Protein AF-A0A1Q7UF83-F1 (afdb_monomer_lite)

Foldseek 3Di:
DDDDDDDDDDDDDPPPPDDDDDPPPDCDVLNLLLLCLLCVVLVHHSVVLVVVQVVLCVLPVPDDSLQLSLLSQLCVVCCVPQVLSHSVQQSVCVSVVHDSLVSVVVSPDDSVVSVVSSVVSNVSSVVSSVVSD

pLDDT: mean 75.28, std 16.8, range [37.28, 92.25]

Radius of gyration: 24.75 Å; chains: 1; bounding box: 32×87×57 Å

Structure (mmCIF, N/CA/C/O backbone):
data_AF-A0A1Q7UF83-F1
#
_entry.id   AF-A0A1Q7UF83-F1
#
loop_
_atom_site.group_PDB
_atom_site.id
_atom_site.type_symbol
_atom_site.label_atom_id
_atom_site.label_alt_id
_atom_site.label_comp_id
_atom_site.label_asym_id
_atom_site.label_entity_id
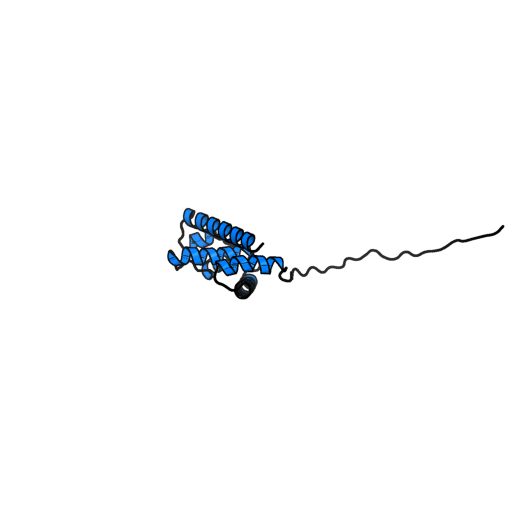_atom_site.label_seq_id
_atom_site.pdbx_PDB_ins_code
_atom_site.Cartn_x
_atom_site.Cartn_y
_atom_site.Cartn_z
_atom_site.occupancy
_atom_site.B_iso_or_equiv
_atom_site.auth_seq_id
_atom_site.auth_comp_id
_atom_site.auth_asym_id
_atom_site.auth_atom_id
_atom_site.pdbx_PDB_model_num
ATOM 1 N N . MET A 1 1 ? 14.894 -74.262 -43.738 1.00 43.09 1 MET A N 1
ATOM 2 C CA . MET A 1 1 ? 15.325 -72.864 -43.525 1.00 43.09 1 MET A CA 1
ATOM 3 C C . MET A 1 1 ? 14.721 -72.431 -42.182 1.00 43.09 1 MET A C 1
ATOM 5 O O . MET A 1 1 ? 13.518 -72.232 -42.143 1.00 43.09 1 MET A O 1
ATOM 9 N N . TYR A 1 2 ? 15.357 -72.674 -41.023 1.00 37.28 2 TYR A N 1
ATOM 10 C CA . TYR A 1 2 ? 16.316 -71.780 -40.321 1.00 37.28 2 TYR A CA 1
ATOM 11 C C . TYR A 1 2 ? 15.889 -70.293 -40.393 1.00 37.28 2 TYR A C 1
ATOM 13 O O . TYR A 1 2 ? 15.701 -69.813 -41.501 1.00 37.28 2 TYR A O 1
ATOM 21 N N . SER A 1 3 ? 15.762 -69.474 -39.339 1.00 45.31 3 SER A N 1
ATOM 22 C CA . SER A 1 3 ? 16.003 -69.601 -37.892 1.00 45.31 3 SER A CA 1
ATOM 23 C C . SER A 1 3 ? 15.575 -68.308 -37.166 1.00 45.31 3 SER A C 1
ATOM 25 O O . SER A 1 3 ? 15.724 -67.239 -37.744 1.00 45.31 3 SER A O 1
ATOM 27 N N . ALA A 1 4 ? 15.232 -68.451 -35.873 1.00 44.69 4 ALA A N 1
ATOM 28 C CA . ALA A 1 4 ? 15.524 -67.547 -34.735 1.00 44.69 4 ALA A CA 1
ATOM 29 C C . ALA A 1 4 ? 14.891 -66.124 -34.707 1.00 44.69 4 ALA A C 1
ATOM 31 O O . ALA A 1 4 ? 14.584 -65.545 -35.732 1.00 44.69 4 ALA A O 1
ATOM 32 N N . ALA A 1 5 ? 14.648 -65.466 -33.568 1.00 49.12 5 ALA A N 1
ATOM 33 C CA . ALA A 1 5 ? 15.189 -65.628 -32.223 1.00 49.12 5 ALA A CA 1
ATOM 34 C C . ALA A 1 5 ? 14.213 -65.103 -31.149 1.00 49.12 5 ALA A C 1
ATOM 36 O O . ALA A 1 5 ? 13.514 -64.110 -31.340 1.00 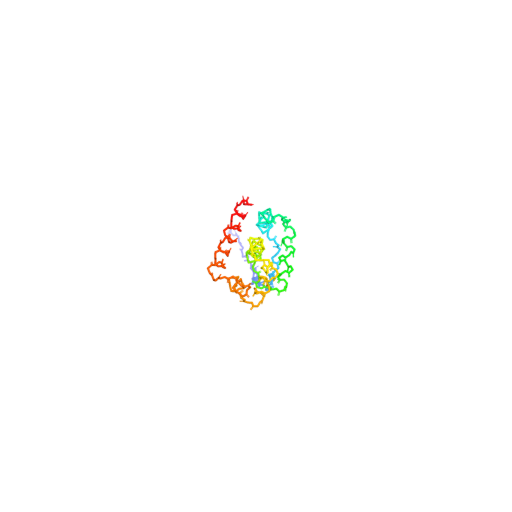49.12 5 ALA A O 1
ATOM 37 N N . VAL A 1 6 ? 14.245 -65.755 -29.989 1.00 51.62 6 VAL A N 1
ATOM 38 C CA . VAL A 1 6 ? 13.771 -65.247 -28.696 1.00 51.62 6 VAL A CA 1
ATOM 39 C C . VAL A 1 6 ? 14.677 -64.110 -28.198 1.00 51.62 6 VAL A C 1
ATOM 41 O O . VAL A 1 6 ? 15.895 -64.198 -28.329 1.00 51.62 6 VAL A O 1
ATOM 44 N N . ALA A 1 7 ? 14.110 -63.083 -27.556 1.00 49.50 7 ALA A N 1
ATOM 45 C CA . ALA A 1 7 ? 14.867 -62.115 -26.759 1.00 49.50 7 ALA A CA 1
ATOM 46 C C . ALA A 1 7 ? 14.111 -61.744 -25.473 1.00 49.50 7 ALA A C 1
ATOM 48 O O . ALA A 1 7 ? 12.898 -61.545 -25.460 1.00 49.50 7 ALA A O 1
ATOM 49 N N . GLN A 1 8 ? 14.868 -61.725 -24.380 1.00 42.75 8 GLN A N 1
ATOM 50 C CA . GLN A 1 8 ? 14.457 -61.654 -22.981 1.00 42.75 8 GLN A CA 1
ATOM 51 C C . GLN A 1 8 ? 14.511 -60.202 -22.451 1.00 42.75 8 GLN A C 1
ATOM 53 O O . GLN A 1 8 ? 15.408 -59.475 -22.853 1.00 42.75 8 GLN A O 1
ATOM 58 N N . LYS A 1 9 ? 13.585 -59.853 -21.528 1.00 44.53 9 LYS A N 1
ATOM 59 C CA . LYS A 1 9 ? 13.695 -59.063 -20.257 1.00 44.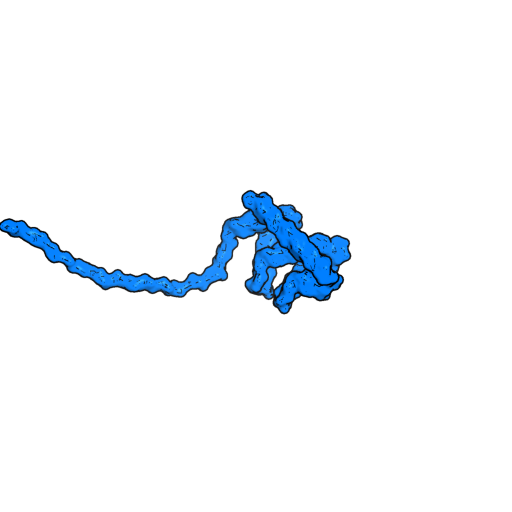53 9 LYS A CA 1
ATOM 60 C C . LYS A 1 9 ? 14.641 -57.827 -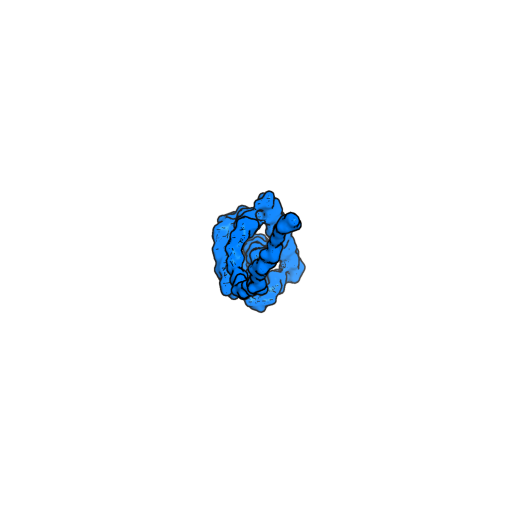20.182 1.00 44.53 9 LYS A C 1
ATOM 62 O O . LYS A 1 9 ? 15.765 -57.925 -20.650 1.00 44.53 9 LYS A O 1
ATOM 67 N N . PRO A 1 10 ? 14.309 -56.736 -19.437 1.00 46.78 10 PRO A N 1
ATOM 68 C CA . PRO A 1 10 ? 13.881 -56.826 -18.028 1.00 46.78 10 PRO A CA 1
ATOM 69 C C . PRO A 1 10 ? 12.860 -55.782 -17.514 1.00 46.78 10 PRO A C 1
ATOM 71 O O . PRO A 1 10 ? 12.603 -54.742 -18.109 1.00 46.78 10 PRO A O 1
ATOM 74 N N . ALA A 1 11 ? 12.312 -56.084 -16.335 1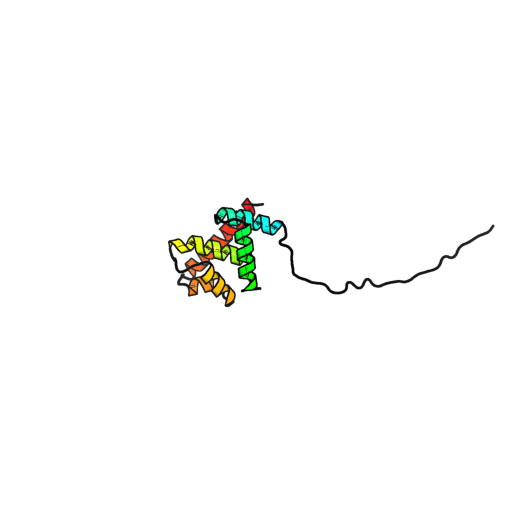.00 48.66 11 ALA A N 1
ATOM 75 C CA . ALA A 1 11 ? 11.524 -55.197 -15.485 1.00 48.66 11 ALA A CA 1
ATOM 76 C C . ALA A 1 11 ? 12.430 -54.419 -14.521 1.00 48.66 11 ALA A C 1
ATOM 78 O O . ALA A 1 11 ? 13.109 -55.086 -13.752 1.00 48.66 11 ALA A O 1
ATOM 79 N N . GLN A 1 12 ? 12.387 -53.078 -14.532 1.00 46.78 12 GLN A N 1
ATOM 80 C CA . GLN A 1 12 ? 12.795 -52.089 -13.498 1.00 46.78 12 GLN A CA 1
ATOM 81 C C . GLN A 1 12 ? 12.238 -50.728 -13.992 1.00 46.78 12 GLN A C 1
ATOM 83 O O . GLN A 1 12 ? 12.387 -50.445 -15.172 1.00 46.78 12 GLN A O 1
ATOM 88 N N . THR A 1 13 ? 11.559 -49.822 -13.286 1.00 53.72 13 THR A N 1
ATOM 89 C CA . THR A 1 13 ? 11.311 -49.501 -11.870 1.00 53.72 13 THR A CA 1
ATOM 90 C C . THR A 1 13 ? 10.134 -48.498 -11.839 1.00 53.72 13 THR A C 1
ATOM 92 O O . THR A 1 13 ? 9.994 -47.705 -12.775 1.00 53.72 13 THR A O 1
ATOM 95 N N . PRO A 1 14 ? 9.285 -48.455 -10.792 1.00 48.16 14 PRO A N 1
ATOM 96 C CA . PRO A 1 14 ? 8.371 -47.332 -10.609 1.00 48.16 14 PRO A CA 1
ATOM 97 C C . PRO A 1 14 ? 9.202 -46.080 -10.316 1.00 48.16 14 PRO A C 1
ATOM 99 O O . PRO A 1 14 ? 10.026 -46.066 -9.399 1.00 48.16 14 PRO A O 1
ATOM 102 N N . ARG A 1 15 ? 9.013 -45.023 -11.112 1.00 47.19 15 ARG A N 1
ATOM 103 C CA . ARG A 1 15 ? 9.597 -43.708 -10.838 1.00 47.19 15 ARG A CA 1
ATOM 104 C C . ARG A 1 15 ? 9.020 -43.173 -9.528 1.00 47.19 15 ARG A C 1
ATOM 106 O O . ARG A 1 15 ? 7.967 -42.546 -9.495 1.00 47.19 15 ARG A O 1
ATOM 113 N N . SER A 1 16 ? 9.753 -43.420 -8.450 1.00 44.91 16 SER A N 1
ATOM 114 C CA . SER A 1 16 ? 9.664 -42.691 -7.195 1.00 44.91 16 SER A CA 1
ATOM 115 C C . SER A 1 16 ? 9.958 -41.214 -7.453 1.00 44.91 16 SER A C 1
ATOM 117 O O . SER A 1 16 ? 11.114 -40.794 -7.448 1.00 44.91 16 SER A O 1
ATOM 119 N N . HIS A 1 17 ? 8.921 -40.400 -7.641 1.00 49.22 17 HIS A N 1
ATOM 120 C CA . HIS A 1 17 ? 9.028 -38.956 -7.440 1.00 49.22 17 HIS A CA 1
ATOM 121 C C . HIS A 1 17 ? 9.025 -38.696 -5.932 1.00 49.22 17 HIS A C 1
ATOM 123 O O . HIS A 1 17 ? 8.015 -38.361 -5.318 1.00 49.22 17 HIS A O 1
ATOM 129 N N . ARG A 1 18 ? 10.187 -38.955 -5.326 1.00 43.56 18 ARG A N 1
ATOM 130 C CA . ARG A 1 18 ? 10.498 -38.625 -3.941 1.00 43.56 18 ARG A CA 1
ATOM 131 C C . ARG A 1 18 ? 10.428 -37.108 -3.769 1.00 43.56 18 ARG A C 1
ATOM 133 O O . ARG A 1 18 ? 11.065 -36.365 -4.506 1.00 43.56 18 ARG A O 1
ATOM 140 N N . ALA A 1 19 ? 9.625 -36.730 -2.781 1.00 49.88 19 ALA A N 1
ATOM 141 C CA . ALA A 1 19 ? 9.543 -35.467 -2.062 1.00 49.88 19 ALA A CA 1
ATOM 142 C C . ALA A 1 19 ? 10.646 -34.429 -2.330 1.00 49.88 19 ALA A C 1
ATOM 144 O O . ALA A 1 19 ? 11.834 -34.701 -2.167 1.00 49.88 19 ALA A O 1
ATOM 145 N N . GLY A 1 20 ? 10.207 -33.197 -2.584 1.00 37.50 20 GLY A N 1
ATOM 146 C CA . GLY A 1 20 ? 11.065 -32.022 -2.554 1.00 37.50 20 GLY A CA 1
ATOM 147 C C . GLY A 1 20 ? 10.327 -30.767 -2.985 1.00 37.50 20 GLY A C 1
ATOM 148 O O . GLY A 1 20 ? 10.688 -30.166 -3.986 1.00 37.50 20 GLY A O 1
ATOM 149 N N . ASN A 1 21 ? 9.295 -30.365 -2.242 1.00 55.34 21 ASN A N 1
ATOM 150 C CA . ASN A 1 21 ? 8.908 -28.962 -2.254 1.00 55.34 21 ASN A CA 1
ATOM 151 C C . ASN A 1 21 ? 9.926 -28.230 -1.366 1.00 55.34 21 ASN A C 1
ATOM 153 O O . ASN A 1 21 ? 9.922 -28.434 -0.152 1.00 55.34 21 ASN A O 1
ATOM 157 N N . PRO A 1 22 ? 10.754 -27.347 -1.931 1.00 46.06 22 PRO A N 1
ATOM 158 C CA . PRO A 1 22 ? 10.941 -26.068 -1.297 1.00 46.06 22 PRO A CA 1
ATOM 159 C C . PRO A 1 22 ? 10.230 -25.052 -2.176 1.00 46.06 22 PRO A C 1
ATOM 161 O O . PRO A 1 22 ? 10.689 -24.684 -3.255 1.00 46.06 22 PRO A O 1
ATOM 164 N N . SER A 1 23 ? 9.101 -24.567 -1.663 1.00 47.41 23 SER A N 1
ATOM 165 C CA . SER A 1 23 ? 8.632 -23.206 -1.903 1.00 47.41 23 SER A CA 1
ATOM 166 C C . SER A 1 23 ? 9.740 -22.218 -1.510 1.00 47.41 23 SER A C 1
ATOM 168 O O . SER A 1 23 ? 9.667 -21.547 -0.491 1.00 47.41 23 SER A O 1
ATOM 170 N N . ALA A 1 24 ? 10.789 -22.141 -2.312 1.00 47.66 24 ALA A N 1
ATOM 171 C CA . ALA A 1 24 ? 11.758 -21.065 -2.350 1.00 47.66 24 ALA A CA 1
ATOM 172 C C . ALA A 1 24 ? 11.832 -20.668 -3.819 1.00 47.66 24 ALA A C 1
ATOM 174 O O . ALA A 1 24 ? 12.815 -20.896 -4.516 1.00 47.66 24 ALA A O 1
ATOM 175 N N . MET A 1 25 ? 10.696 -20.174 -4.314 1.00 48.78 25 MET A N 1
ATOM 176 C CA . MET A 1 25 ? 10.596 -19.599 -5.640 1.00 48.78 25 MET A CA 1
ATOM 177 C C . MET A 1 25 ? 11.623 -18.469 -5.697 1.00 48.78 25 MET A C 1
ATOM 179 O O . MET A 1 25 ? 11.409 -17.412 -5.101 1.00 48.78 25 MET A O 1
ATOM 183 N N . ALA A 1 26 ? 12.736 -18.720 -6.395 1.00 47.41 26 ALA A N 1
ATOM 184 C CA . ALA A 1 26 ? 13.553 -17.674 -6.988 1.00 47.41 26 ALA A CA 1
ATOM 185 C C . ALA A 1 26 ? 12.594 -16.602 -7.526 1.00 47.41 26 ALA A C 1
ATOM 187 O O . ALA A 1 26 ? 11.555 -16.981 -8.087 1.00 47.41 26 ALA A O 1
ATOM 188 N N . PRO A 1 27 ? 12.852 -15.299 -7.312 1.00 47.44 27 PRO A N 1
ATOM 189 C CA . PRO A 1 27 ? 11.966 -14.261 -7.804 1.00 47.44 27 PRO A CA 1
ATOM 190 C C . PRO A 1 27 ? 11.913 -14.432 -9.320 1.00 47.44 27 PRO A C 1
ATOM 192 O O . PRO A 1 27 ? 12.850 -14.118 -10.043 1.00 47.44 27 PRO A O 1
ATOM 195 N N . THR A 1 28 ? 10.837 -15.060 -9.792 1.00 49.06 28 THR A N 1
ATOM 196 C CA . THR A 1 28 ? 10.577 -15.310 -11.205 1.00 49.06 28 THR A CA 1
ATOM 197 C C . THR A 1 28 ? 10.769 -13.982 -11.911 1.00 49.06 28 THR A C 1
ATOM 199 O O . THR A 1 28 ? 10.207 -13.010 -11.420 1.00 49.06 28 THR A O 1
ATOM 202 N N . ALA A 1 29 ? 11.513 -13.910 -13.013 1.00 50.28 29 ALA A N 1
ATOM 203 C CA . ALA A 1 29 ? 11.796 -12.655 -13.724 1.00 50.28 29 ALA A CA 1
ATOM 204 C C . ALA A 1 29 ? 10.560 -11.738 -13.889 1.00 50.28 29 ALA A C 1
ATOM 206 O O . ALA A 1 29 ? 10.659 -10.527 -13.736 1.00 50.28 29 ALA A O 1
ATOM 207 N N . LYS A 1 30 ? 9.362 -12.328 -14.031 1.00 50.31 30 LYS A N 1
ATOM 208 C CA . LYS A 1 30 ? 8.062 -11.630 -14.030 1.00 50.31 30 LYS A CA 1
ATOM 209 C C . LYS A 1 30 ? 7.797 -10.739 -12.817 1.00 50.31 30 LYS A C 1
ATOM 211 O O . LYS A 1 30 ? 7.137 -9.724 -12.929 1.00 50.31 30 LYS A O 1
ATOM 216 N N . ALA A 1 31 ? 8.275 -11.130 -11.650 1.00 53.09 31 ALA A N 1
ATOM 217 C CA . ALA A 1 31 ? 8.128 -10.367 -10.431 1.00 53.09 31 ALA A CA 1
ATOM 218 C C . ALA A 1 31 ? 9.074 -9.175 -10.344 1.00 53.09 31 ALA A C 1
ATOM 220 O O . ALA A 1 31 ? 8.712 -8.160 -9.757 1.00 53.09 31 ALA A O 1
ATOM 221 N N . HIS A 1 32 ? 10.269 -9.317 -10.914 1.00 54.94 32 HIS A N 1
ATOM 222 C CA . HIS A 1 32 ? 11.217 -8.224 -11.022 1.00 54.94 32 HIS A CA 1
ATOM 223 C C . HIS A 1 32 ? 10.682 -7.169 -12.007 1.00 54.94 32 HIS A C 1
ATOM 225 O O . HIS A 1 32 ? 10.713 -5.982 -11.692 1.00 54.94 32 HIS A O 1
ATOM 231 N N . ASP A 1 33 ? 10.056 -7.597 -13.114 1.00 60.88 33 ASP A N 1
ATOM 232 C CA . ASP A 1 33 ? 9.316 -6.705 -14.022 1.00 60.88 33 ASP A CA 1
ATOM 233 C C . ASP A 1 33 ? 8.060 -6.093 -13.381 1.00 60.88 33 ASP A C 1
ATOM 235 O O . ASP A 1 33 ? 7.872 -4.879 -13.456 1.00 60.88 33 ASP A O 1
ATOM 239 N N . SER A 1 34 ? 7.243 -6.870 -12.656 1.00 63.66 34 SER A N 1
ATOM 240 C CA . SER A 1 34 ? 6.093 -6.323 -11.914 1.00 63.66 34 SER A CA 1
ATOM 241 C C . SER A 1 34 ? 6.528 -5.231 -10.934 1.00 63.66 34 SER A C 1
ATOM 243 O O . SER A 1 34 ? 5.895 -4.180 -10.855 1.00 63.66 34 SER A O 1
ATOM 245 N N . PHE A 1 35 ? 7.629 -5.435 -10.200 1.00 72.44 35 PHE A N 1
ATOM 246 C CA . PHE A 1 35 ? 8.151 -4.408 -9.303 1.00 72.44 35 PHE A CA 1
ATOM 247 C C . PHE A 1 35 ? 8.731 -3.210 -10.044 1.00 72.44 35 PHE A C 1
ATOM 249 O O . PHE A 1 35 ? 8.646 -2.112 -9.513 1.00 72.44 35 PHE A O 1
ATOM 256 N N . LYS A 1 36 ? 9.261 -3.367 -11.259 1.00 75.69 36 LYS A N 1
ATOM 257 C CA . LYS A 1 36 ? 9.843 -2.270 -12.044 1.00 75.69 36 LYS A CA 1
ATOM 258 C C . LYS A 1 36 ? 8.840 -1.148 -12.314 1.00 75.69 36 LYS A C 1
ATOM 260 O O . LYS A 1 36 ? 9.143 0.007 -12.023 1.00 75.69 36 LYS A O 1
ATOM 265 N N . GLY A 1 37 ? 7.636 -1.471 -12.791 1.00 79.06 37 GLY A N 1
ATOM 266 C CA . GLY A 1 37 ? 6.597 -0.459 -13.042 1.00 79.06 37 GLY A CA 1
ATOM 267 C C . GLY A 1 37 ? 6.090 0.198 -11.764 1.00 79.06 37 GLY A C 1
ATOM 268 O O . GLY A 1 37 ? 5.910 1.413 -11.682 1.00 79.06 37 GLY A O 1
ATOM 269 N N . ILE A 1 38 ? 5.910 -0.614 -10.726 1.00 79.00 38 ILE A N 1
ATOM 270 C CA . ILE A 1 38 ? 5.434 -0.176 -9.413 1.00 79.00 38 ILE A CA 1
ATOM 271 C C . ILE A 1 38 ? 6.460 0.741 -8.744 1.00 79.00 38 ILE A C 1
ATOM 273 O O . ILE A 1 38 ? 6.093 1.771 -8.185 1.00 79.00 38 ILE A O 1
ATOM 277 N N . ALA A 1 39 ? 7.739 0.382 -8.821 1.00 78.94 39 ALA A N 1
ATOM 278 C CA . ALA A 1 39 ? 8.851 1.122 -8.251 1.00 78.94 39 ALA A CA 1
ATOM 279 C C . ALA A 1 39 ? 9.053 2.452 -8.979 1.00 78.94 39 ALA A C 1
ATOM 281 O O . ALA A 1 39 ? 9.139 3.482 -8.316 1.00 78.94 39 ALA A O 1
ATOM 282 N N . ALA A 1 40 ? 8.981 2.460 -10.316 1.00 78.12 40 ALA A N 1
ATOM 283 C CA . ALA A 1 40 ? 8.996 3.692 -11.103 1.00 78.12 40 ALA A CA 1
ATOM 284 C C . ALA A 1 40 ? 7.870 4.649 -10.677 1.00 78.12 40 ALA A C 1
ATOM 286 O O . ALA A 1 40 ? 8.117 5.826 -10.419 1.00 78.12 40 ALA A O 1
ATOM 287 N N . LYS A 1 41 ? 6.646 4.133 -10.498 1.00 79.56 41 LYS A N 1
ATOM 288 C CA . LYS A 1 41 ? 5.524 4.929 -9.983 1.00 79.56 41 LYS A CA 1
ATOM 289 C C . LYS A 1 41 ? 5.777 5.398 -8.553 1.00 79.56 41 LYS A C 1
ATOM 291 O O . LYS A 1 41 ? 5.475 6.545 -8.230 1.00 79.56 41 LYS A O 1
ATOM 296 N N . LEU A 1 42 ? 6.356 4.542 -7.709 1.00 77.31 42 LEU A N 1
ATOM 297 C CA . LEU A 1 42 ? 6.695 4.827 -6.315 1.00 77.31 42 LEU A CA 1
ATOM 298 C C . LEU A 1 42 ? 7.955 5.701 -6.128 1.00 77.31 42 LEU A C 1
ATOM 300 O O . LEU A 1 42 ? 8.216 6.133 -5.003 1.00 77.31 42 LEU A O 1
ATOM 304 N N . GLY A 1 43 ? 8.668 6.055 -7.202 1.00 77.44 43 GLY A N 1
ATOM 305 C CA . GLY A 1 43 ? 9.938 6.784 -7.120 1.00 77.44 43 GLY A CA 1
ATOM 306 C C . GLY A 1 43 ? 11.029 6.001 -6.380 1.00 77.44 43 GLY A C 1
ATOM 307 O O . GLY A 1 43 ? 11.952 6.597 -5.838 1.00 77.44 43 GLY A O 1
ATOM 308 N N . MET A 1 44 ? 10.890 4.676 -6.310 1.00 77.88 44 MET A N 1
ATOM 309 C CA . MET A 1 44 ? 11.825 3.755 -5.664 1.00 77.88 44 MET A CA 1
ATOM 310 C C . MET A 1 44 ? 12.527 2.901 -6.716 1.00 77.88 44 MET A C 1
ATOM 312 O O . MET A 1 44 ? 12.034 2.740 -7.835 1.00 77.88 44 MET A O 1
ATOM 316 N N . SER A 1 45 ? 13.649 2.290 -6.345 1.00 81.38 45 SER A N 1
ATOM 317 C CA . SER A 1 45 ? 14.268 1.263 -7.178 1.00 81.38 45 SER A CA 1
ATOM 318 C C . SER A 1 45 ? 13.518 -0.065 -7.017 1.00 81.38 45 SER A C 1
ATOM 320 O O . SER A 1 45 ? 13.105 -0.408 -5.906 1.00 81.38 45 SER A O 1
ATOM 322 N N . PRO A 1 46 ? 13.378 -0.876 -8.080 1.00 80.50 46 PRO A N 1
ATOM 323 C CA . PRO A 1 46 ? 12.787 -2.210 -7.965 1.00 80.50 46 PRO A CA 1
ATOM 324 C C . PRO A 1 46 ? 13.543 -3.109 -6.977 1.00 80.50 46 PRO A C 1
ATOM 326 O O . PRO A 1 46 ? 12.911 -3.878 -6.258 1.00 80.50 46 PRO A O 1
ATOM 329 N N . ALA A 1 47 ? 14.870 -2.960 -6.880 1.00 81.62 47 ALA A N 1
ATOM 330 C CA . ALA A 1 47 ? 15.698 -3.670 -5.906 1.00 81.62 47 ALA A CA 1
ATOM 331 C C . ALA A 1 47 ? 15.361 -3.282 -4.453 1.00 81.62 47 ALA A C 1
ATOM 333 O O . ALA A 1 47 ? 15.209 -4.163 -3.607 1.00 81.62 47 ALA A O 1
ATOM 334 N N . ASP A 1 48 ? 15.177 -1.986 -4.170 1.00 83.62 48 ASP A N 1
ATOM 335 C CA . ASP A 1 48 ? 14.765 -1.502 -2.844 1.00 83.62 48 ASP A CA 1
ATOM 336 C C . ASP A 1 48 ? 13.383 -2.046 -2.471 1.00 83.62 48 ASP A C 1
ATOM 338 O O . ASP A 1 48 ? 13.162 -2.524 -1.357 1.00 83.62 48 ASP A O 1
ATOM 342 N N . LEU A 1 49 ? 12.460 -2.036 -3.435 1.00 83.31 49 LEU A N 1
ATOM 343 C CA . LEU A 1 49 ? 11.092 -2.513 -3.254 1.00 83.31 49 LEU A CA 1
ATOM 344 C C . LEU A 1 49 ? 11.041 -4.024 -3.004 1.00 83.31 49 LEU A C 1
ATOM 346 O O . LEU A 1 49 ? 10.291 -4.487 -2.142 1.00 83.31 49 LEU A O 1
ATOM 350 N N . GLU A 1 50 ? 11.859 -4.794 -3.720 1.00 84.12 50 GLU A N 1
ATOM 351 C CA . GLU A 1 50 ? 11.979 -6.234 -3.510 1.00 84.12 50 GLU A CA 1
ATOM 352 C C . GLU A 1 50 ? 12.636 -6.558 -2.164 1.00 84.12 50 GLU A C 1
ATOM 354 O O . GLU A 1 50 ? 12.125 -7.406 -1.430 1.00 84.12 50 GLU A O 1
ATOM 359 N N . SER A 1 51 ? 13.703 -5.849 -1.789 1.00 86.44 51 SER A N 1
ATOM 360 C CA . SER A 1 51 ? 14.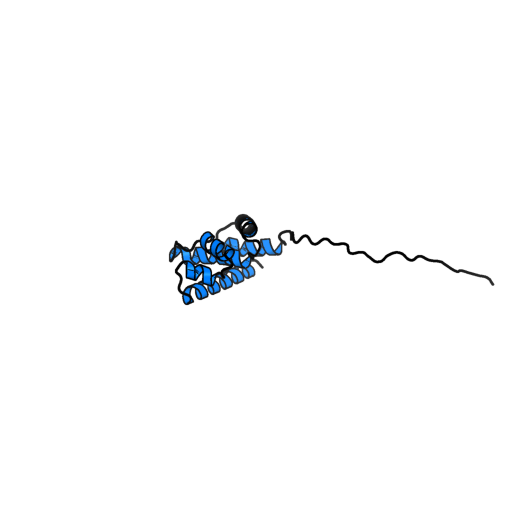372 -6.028 -0.496 1.00 86.44 51 SER A CA 1
ATOM 361 C C . SER A 1 51 ? 13.427 -5.718 0.673 1.00 86.44 51 SER A C 1
ATOM 363 O O . SER A 1 51 ? 13.282 -6.515 1.605 1.00 86.44 51 SER A O 1
ATOM 365 N N . ALA A 1 52 ? 12.671 -4.621 0.580 1.00 84.88 52 ALA A N 1
ATOM 366 C CA . ALA A 1 52 ? 11.663 -4.259 1.569 1.00 84.88 52 ALA A CA 1
ATOM 367 C C . ALA A 1 52 ? 10.497 -5.265 1.616 1.00 84.88 52 ALA A C 1
ATOM 369 O O . ALA A 1 52 ? 10.013 -5.599 2.701 1.00 84.88 52 ALA A O 1
ATOM 370 N N . TYR A 1 53 ? 10.076 -5.810 0.467 1.00 87.12 53 TYR A N 1
ATOM 371 C CA . TYR A 1 53 ? 9.087 -6.889 0.426 1.00 87.12 53 TYR A CA 1
ATOM 372 C C . TYR A 1 53 ? 9.597 -8.151 1.128 1.00 87.12 53 TYR A C 1
ATOM 374 O O . TYR A 1 53 ? 8.858 -8.751 1.907 1.00 87.12 53 TYR A O 1
ATOM 382 N N . LEU A 1 54 ? 10.845 -8.557 0.881 1.00 87.31 54 LEU A N 1
ATOM 383 C CA . LEU A 1 54 ? 11.452 -9.727 1.517 1.00 87.31 54 LEU A CA 1
ATOM 384 C C . LEU A 1 54 ? 11.550 -9.550 3.037 1.00 87.31 54 LEU A C 1
ATOM 386 O O . LEU A 1 54 ? 11.150 -10.454 3.771 1.00 87.31 54 LEU A O 1
ATOM 390 N N . ALA A 1 55 ? 11.981 -8.379 3.510 1.00 87.94 55 ALA A N 1
ATOM 391 C CA . ALA A 1 55 ? 12.012 -8.052 4.935 1.00 87.94 55 ALA A CA 1
ATOM 392 C C . ALA A 1 55 ? 10.607 -8.109 5.566 1.00 87.94 55 ALA A C 1
ATOM 394 O O . ALA A 1 55 ? 10.396 -8.749 6.599 1.00 87.94 55 ALA A O 1
ATOM 395 N N . ALA A 1 56 ? 9.607 -7.517 4.907 1.00 85.69 56 ALA A N 1
ATOM 396 C CA . ALA A 1 56 ? 8.224 -7.562 5.373 1.00 85.69 56 ALA A CA 1
ATOM 397 C C . ALA A 1 56 ? 7.646 -8.990 5.351 1.00 85.69 56 ALA A C 1
ATOM 399 O O . ALA A 1 56 ? 6.884 -9.364 6.242 1.00 85.69 56 ALA A O 1
ATOM 400 N N . LYS A 1 57 ? 8.040 -9.813 4.373 1.00 86.38 57 LYS A N 1
ATOM 401 C CA . LYS A 1 57 ? 7.636 -11.219 4.253 1.00 86.38 57 LYS A CA 1
ATOM 402 C C . LYS A 1 57 ? 8.252 -12.104 5.336 1.00 86.38 57 LYS A C 1
ATOM 404 O O . LYS A 1 57 ? 7.600 -13.043 5.779 1.00 86.38 57 LYS A O 1
ATOM 409 N N . GLN A 1 58 ? 9.467 -11.806 5.795 1.00 86.56 58 GLN A N 1
ATOM 410 C CA . GLN A 1 58 ? 10.054 -12.494 6.950 1.00 86.56 58 GLN A CA 1
ATOM 411 C C . GLN A 1 58 ? 9.245 -12.236 8.227 1.00 86.56 58 GLN A C 1
ATOM 413 O O . GLN A 1 58 ? 9.006 -13.157 9.002 1.00 86.56 58 GLN A O 1
ATOM 418 N N . ALA A 1 59 ? 8.772 -11.001 8.423 1.00 83.75 59 ALA A N 1
ATOM 419 C CA . ALA A 1 59 ? 7.935 -10.643 9.568 1.00 83.75 59 ALA A CA 1
ATOM 420 C C . ALA A 1 59 ? 6.469 -11.101 9.429 1.00 83.75 59 ALA A C 1
ATOM 422 O O . ALA A 1 59 ? 5.788 -11.291 10.438 1.00 83.75 59 ALA A O 1
ATOM 423 N N . ASN A 1 60 ? 5.976 -11.249 8.197 1.00 84.31 60 ASN A N 1
ATOM 424 C CA . ASN A 1 60 ? 4.631 -11.711 7.872 1.00 84.31 60 ASN A CA 1
ATOM 425 C C . ASN A 1 60 ? 4.682 -12.690 6.680 1.00 84.31 60 ASN A C 1
ATOM 427 O O . ASN A 1 60 ? 4.578 -12.263 5.526 1.00 84.31 60 ASN A O 1
ATOM 431 N N . PRO A 1 61 ? 4.796 -14.007 6.926 1.00 83.88 61 PRO A N 1
ATOM 432 C CA . PRO A 1 61 ? 4.916 -15.000 5.856 1.00 83.88 61 PRO A CA 1
ATOM 433 C C . PRO A 1 61 ? 3.672 -15.087 4.957 1.00 83.88 61 PRO A C 1
ATOM 435 O O . PRO A 1 61 ? 3.769 -15.556 3.822 1.00 83.88 61 PRO A O 1
ATOM 438 N N . ASN A 1 62 ? 2.519 -14.587 5.419 1.00 85.06 62 ASN A N 1
ATOM 439 C CA . ASN A 1 62 ? 1.281 -14.517 4.639 1.00 85.06 62 ASN A CA 1
ATOM 440 C C . ASN A 1 62 ? 1.204 -13.275 3.731 1.00 85.06 62 ASN A C 1
ATOM 442 O O . ASN A 1 62 ? 0.263 -13.152 2.941 1.00 85.06 62 ASN A O 1
ATOM 446 N N . LEU A 1 63 ? 2.177 -12.360 3.816 1.00 85.38 63 LEU A N 1
ATOM 447 C CA . LEU A 1 63 ? 2.186 -11.120 3.051 1.00 85.38 63 LEU A CA 1
ATOM 448 C C . LEU A 1 63 ? 2.380 -11.383 1.553 1.00 85.38 63 LEU A C 1
ATOM 450 O O . LEU A 1 63 ? 3.430 -11.834 1.073 1.00 85.38 63 LEU A O 1
ATOM 454 N N . LYS A 1 64 ? 1.360 -11.019 0.779 1.00 85.12 64 LYS A N 1
ATOM 455 C CA . LYS A 1 64 ? 1.410 -11.079 -0.684 1.00 85.12 64 LYS A CA 1
ATOM 456 C C . LYS A 1 64 ? 2.096 -9.838 -1.249 1.00 85.12 64 LYS A C 1
ATOM 458 O O . LYS A 1 64 ? 1.950 -8.743 -0.713 1.00 85.12 64 LYS A O 1
ATOM 463 N N . ARG A 1 65 ? 2.769 -9.991 -2.395 1.00 82.00 65 ARG A N 1
ATOM 464 C CA . ARG A 1 65 ? 3.381 -8.866 -3.129 1.00 82.00 65 ARG A CA 1
ATOM 465 C C . ARG A 1 65 ? 2.392 -7.725 -3.366 1.00 82.00 65 ARG A C 1
ATOM 467 O O . ARG A 1 65 ? 2.679 -6.598 -2.991 1.00 82.00 65 ARG A O 1
ATOM 474 N N . GLY A 1 66 ? 1.197 -8.031 -3.876 1.00 81.81 66 GLY A N 1
ATOM 475 C CA . GLY A 1 66 ? 0.156 -7.021 -4.105 1.00 81.81 66 GLY A CA 1
ATOM 476 C C . GLY A 1 66 ? -0.277 -6.277 -2.835 1.00 81.81 66 GLY A C 1
ATOM 477 O O . GLY A 1 66 ? -0.530 -5.081 -2.893 1.00 81.81 66 GLY A O 1
ATOM 478 N N . GLN A 1 67 ? -0.285 -6.935 -1.667 1.00 85.62 67 GLN A N 1
ATOM 479 C CA . GLN A 1 67 ? -0.591 -6.266 -0.394 1.00 85.62 67 GLN A CA 1
ATOM 480 C C . GLN A 1 67 ? 0.529 -5.318 0.035 1.00 85.62 67 GLN A C 1
ATOM 482 O O . GLN A 1 67 ? 0.248 -4.218 0.497 1.00 85.62 67 GLN A O 1
ATOM 487 N N . PHE A 1 68 ? 1.788 -5.725 -0.139 1.00 88.00 68 PHE A N 1
ATOM 488 C CA . PHE A 1 68 ? 2.944 -4.877 0.148 1.00 88.00 68 PHE A CA 1
ATOM 489 C C . PHE A 1 68 ? 2.982 -3.643 -0.761 1.00 88.00 68 PHE A C 1
ATOM 491 O O . PHE A 1 68 ? 3.149 -2.520 -0.291 1.00 88.00 68 PHE A O 1
ATOM 498 N N . VAL A 1 69 ? 2.766 -3.839 -2.061 1.00 86.38 69 VAL A N 1
ATOM 499 C CA . VAL A 1 69 ? 2.638 -2.746 -3.028 1.00 86.38 69 VAL A CA 1
ATOM 500 C C . VAL A 1 69 ? 1.504 -1.808 -2.635 1.00 86.38 69 VAL A C 1
ATOM 502 O O . VAL A 1 69 ? 1.711 -0.598 -2.562 1.00 86.38 69 VAL A O 1
ATOM 505 N N . ALA A 1 70 ? 0.314 -2.356 -2.370 1.00 87.12 70 ALA A N 1
ATOM 506 C CA . ALA A 1 70 ? -0.841 -1.559 -1.994 1.00 87.12 70 ALA A CA 1
ATOM 507 C C . ALA A 1 70 ? -0.559 -0.759 -0.719 1.00 87.12 70 ALA A C 1
ATOM 509 O O . ALA A 1 70 ? -0.896 0.415 -0.671 1.00 87.12 70 ALA A O 1
ATOM 510 N N . ALA A 1 71 ? 0.119 -1.343 0.275 1.00 89.44 71 ALA A N 1
ATOM 511 C CA . ALA A 1 71 ? 0.530 -0.636 1.485 1.00 89.44 71 ALA A CA 1
ATOM 512 C C . ALA A 1 71 ? 1.440 0.565 1.181 1.00 89.44 71 ALA A C 1
ATOM 514 O O . ALA A 1 71 ? 1.193 1.651 1.697 1.00 89.44 71 ALA A O 1
ATOM 515 N N . ASN A 1 72 ? 2.439 0.404 0.307 1.00 89.44 72 ASN A N 1
ATOM 516 C CA . ASN A 1 72 ? 3.325 1.504 -0.089 1.00 89.44 72 ASN A CA 1
ATOM 517 C C . ASN A 1 72 ? 2.583 2.594 -0.880 1.00 89.44 72 ASN A C 1
ATOM 519 O O . ASN A 1 72 ? 2.759 3.777 -0.605 1.00 89.44 72 ASN A O 1
ATOM 523 N N . MET A 1 73 ? 1.714 2.210 -1.821 1.00 87.19 73 MET A N 1
ATOM 524 C CA . MET A 1 73 ? 0.873 3.144 -2.587 1.00 87.19 73 MET A CA 1
ATOM 525 C C . MET A 1 73 ? -0.083 3.921 -1.678 1.00 87.19 73 MET A C 1
ATOM 527 O O . MET A 1 73 ? -0.197 5.138 -1.789 1.00 87.19 73 MET A O 1
ATOM 531 N N . LEU A 1 74 ? -0.754 3.224 -0.759 1.00 88.94 74 LEU A N 1
ATOM 532 C CA . LEU A 1 74 ? -1.673 3.805 0.217 1.00 88.94 74 LEU A CA 1
ATOM 533 C C . LEU A 1 74 ? -0.967 4.786 1.131 1.00 88.94 74 LEU A C 1
ATOM 535 O O . LEU A 1 74 ? -1.448 5.900 1.289 1.00 88.94 74 LEU A O 1
ATOM 539 N N . ALA A 1 75 ? 0.168 4.383 1.701 1.00 88.75 75 ALA A N 1
ATOM 540 C CA . ALA A 1 75 ? 0.958 5.252 2.550 1.00 88.75 75 ALA A CA 1
ATOM 541 C C . ALA A 1 75 ? 1.345 6.520 1.796 1.00 88.75 75 ALA A C 1
ATOM 543 O O . ALA A 1 75 ? 1.150 7.607 2.306 1.00 88.75 75 ALA A O 1
ATOM 544 N N . ARG A 1 76 ? 1.797 6.417 0.545 1.00 86.12 76 ARG A N 1
ATOM 545 C CA . ARG A 1 76 ? 2.178 7.600 -0.232 1.00 86.12 76 ARG A CA 1
ATOM 546 C C . ARG A 1 76 ? 0.992 8.512 -0.567 1.00 86.12 76 ARG A C 1
ATOM 548 O O . ARG A 1 76 ? 1.086 9.711 -0.356 1.00 86.12 76 ARG A O 1
ATOM 555 N N . ASN A 1 77 ? -0.124 7.941 -1.024 1.00 85.19 77 ASN A N 1
ATOM 556 C CA . ASN A 1 77 ? -1.335 8.688 -1.390 1.00 85.19 77 ASN A CA 1
ATOM 557 C C . ASN A 1 77 ? -2.053 9.305 -0.180 1.00 85.19 77 ASN A C 1
ATOM 559 O O . ASN A 1 77 ? -2.745 10.313 -0.309 1.00 85.19 77 ASN A O 1
ATOM 563 N N . LEU A 1 78 ? -1.959 8.663 0.987 1.00 85.56 78 LEU A N 1
ATOM 564 C CA . LEU A 1 78 ? -2.635 9.105 2.201 1.00 85.56 78 LEU A CA 1
ATOM 565 C C . LEU A 1 78 ? -1.722 9.903 3.124 1.00 85.56 78 LEU A C 1
ATOM 567 O O . LEU A 1 78 ? -2.266 10.690 3.883 1.00 85.56 78 LEU A O 1
ATOM 571 N N . SER A 1 79 ? -0.395 9.766 3.049 1.00 83.44 79 SER A N 1
ATOM 572 C CA . SER A 1 79 ? 0.559 10.461 3.931 1.00 83.44 79 SER A CA 1
ATOM 573 C C . SER A 1 79 ? 0.383 11.980 3.889 1.00 83.44 79 SER A C 1
ATOM 575 O O . SER A 1 79 ? 0.430 12.625 4.931 1.00 83.44 79 SER A O 1
ATOM 577 N N . GLU A 1 80 ? 0.059 12.548 2.721 1.00 80.88 80 GLU A N 1
ATOM 578 C CA . GLU A 1 80 ? -0.194 13.990 2.580 1.00 80.88 80 GLU A CA 1
ATOM 579 C C . GLU A 1 80 ? -1.405 14.479 3.392 1.00 80.88 80 GLU A C 1
ATOM 581 O O . GLU A 1 80 ? -1.420 15.612 3.864 1.00 80.88 80 GLU A O 1
ATOM 586 N N . LYS A 1 81 ? -2.430 13.635 3.565 1.00 81.75 81 LYS A N 1
ATOM 587 C CA . LYS A 1 81 ? -3.667 13.977 4.293 1.00 81.75 81 LYS A CA 1
ATOM 588 C C . LYS A 1 81 ? -3.725 13.381 5.700 1.00 81.75 81 LYS A C 1
ATOM 590 O O . LYS A 1 81 ? -4.425 13.900 6.559 1.00 81.75 81 LYS A O 1
ATOM 595 N N . ASN A 1 82 ? -3.038 12.266 5.910 1.00 83.31 82 ASN A N 1
ATOM 596 C CA . ASN A 1 82 ? -3.047 11.425 7.099 1.00 83.31 82 ASN A CA 1
ATOM 597 C C . ASN A 1 82 ? -1.620 10.895 7.328 1.00 83.31 82 ASN A C 1
ATOM 599 O O . ASN A 1 82 ? -1.328 9.743 6.991 1.00 83.31 82 ASN A O 1
ATOM 603 N N . PRO A 1 83 ? -0.724 11.703 7.919 1.00 82.75 83 PRO A N 1
ATOM 604 C CA . PRO A 1 83 ? 0.675 11.320 8.129 1.00 82.75 83 PRO A CA 1
ATOM 605 C C . PRO A 1 83 ? 0.835 10.112 9.068 1.00 82.75 83 PRO A C 1
ATOM 607 O O . PRO A 1 83 ? 1.857 9.431 9.045 1.00 82.75 83 PRO A O 1
ATOM 610 N N . SER A 1 84 ? -0.189 9.793 9.865 1.00 85.19 84 SER A N 1
ATOM 611 C CA . SER A 1 84 ? -0.244 8.593 10.710 1.00 85.19 84 SER A CA 1
ATOM 612 C C . SER A 1 84 ? -0.308 7.286 9.907 1.00 85.19 84 SER A C 1
ATOM 614 O O . SER A 1 84 ? -0.052 6.210 10.449 1.00 85.19 84 SER A O 1
ATOM 616 N N . ILE A 1 85 ? -0.646 7.352 8.615 1.00 88.00 85 ILE A N 1
ATOM 617 C CA . ILE A 1 85 ? -0.834 6.183 7.752 1.00 88.00 85 ILE A CA 1
ATOM 618 C C . ILE A 1 85 ? 0.433 5.936 6.969 1.00 88.00 85 ILE A C 1
ATOM 620 O O . ILE A 1 85 ? 0.600 6.328 5.817 1.00 88.00 85 ILE A O 1
ATOM 624 N N . THR A 1 86 ? 1.342 5.255 7.646 1.00 89.44 86 THR A N 1
ATOM 625 C CA . THR A 1 86 ? 2.630 4.866 7.095 1.00 89.44 86 THR A CA 1
ATOM 626 C C . THR A 1 86 ? 2.579 3.438 6.564 1.00 89.44 86 THR A C 1
ATOM 628 O O . THR A 1 86 ? 1.753 2.622 6.987 1.00 89.44 86 THR A O 1
ATOM 631 N N . THR A 1 87 ? 3.509 3.090 5.668 1.00 89.62 87 THR A N 1
ATOM 632 C CA . THR A 1 87 ? 3.662 1.710 5.185 1.00 89.62 87 THR A CA 1
ATOM 633 C C . THR A 1 87 ? 3.822 0.753 6.365 1.00 89.62 87 THR A C 1
ATOM 635 O O . THR A 1 87 ? 3.193 -0.299 6.393 1.00 89.62 87 THR A O 1
ATOM 638 N N . GLN A 1 88 ? 4.596 1.145 7.380 1.00 87.94 88 GLN A N 1
ATOM 639 C CA . GLN A 1 88 ? 4.826 0.351 8.586 1.00 87.94 88 GLN A CA 1
ATOM 640 C C . GLN A 1 88 ? 3.538 0.090 9.373 1.00 87.94 88 GLN A C 1
ATOM 642 O O . GLN A 1 88 ? 3.288 -1.051 9.745 1.00 87.94 88 GLN A O 1
ATOM 647 N N . ALA A 1 89 ? 2.692 1.105 9.564 1.00 89.88 89 ALA A N 1
ATOM 648 C CA . ALA A 1 89 ? 1.409 0.949 10.247 1.00 89.88 89 ALA A CA 1
ATOM 649 C C . ALA A 1 89 ? 0.457 0.012 9.479 1.00 89.88 89 ALA A C 1
ATOM 651 O O . ALA A 1 89 ? -0.235 -0.818 10.072 1.00 89.88 89 ALA A O 1
ATOM 652 N N . ILE A 1 90 ? 0.464 0.092 8.143 1.00 90.06 90 ILE A N 1
ATOM 653 C CA . ILE A 1 90 ? -0.324 -0.810 7.295 1.00 90.06 90 ILE A CA 1
ATOM 654 C C . ILE A 1 90 ? 0.206 -2.249 7.387 1.00 90.06 90 ILE A C 1
ATOM 656 O O . ILE A 1 90 ? -0.578 -3.194 7.513 1.00 90.06 90 ILE A O 1
ATOM 660 N N . LEU A 1 91 ? 1.530 -2.423 7.347 1.00 89.75 91 LEU A N 1
ATOM 661 C CA . LEU A 1 91 ? 2.186 -3.724 7.476 1.00 89.75 91 LEU A CA 1
ATOM 662 C C . LEU A 1 91 ? 1.964 -4.349 8.855 1.00 89.75 91 LEU A C 1
ATOM 664 O O . LEU A 1 91 ? 1.754 -5.557 8.931 1.00 89.75 91 LEU A O 1
ATOM 668 N N . ASP A 1 92 ? 1.952 -3.551 9.921 1.00 89.94 92 ASP A N 1
ATOM 669 C CA . ASP A 1 92 ? 1.683 -4.027 11.278 1.00 89.94 92 ASP A CA 1
ATOM 670 C C . ASP A 1 92 ? 0.240 -4.537 11.426 1.00 89.94 92 ASP A C 1
ATOM 672 O O . ASP A 1 92 ? 0.003 -5.646 11.913 1.00 89.94 92 ASP A O 1
ATOM 676 N N . GLY A 1 93 ? -0.739 -3.811 10.875 1.00 89.25 93 GLY A N 1
ATOM 677 C CA . GLY A 1 93 ? -2.118 -4.298 10.842 1.00 89.25 93 GLY A CA 1
ATOM 678 C C . GLY A 1 93 ? -2.283 -5.570 10.001 1.00 89.25 93 GLY A C 1
ATOM 679 O O . GLY A 1 93 ? -2.967 -6.502 10.427 1.00 89.25 93 GLY A O 1
ATOM 680 N N . LEU A 1 94 ? -1.594 -5.661 8.857 1.00 89.12 94 LEU A N 1
ATOM 681 C CA . LEU A 1 94 ? -1.536 -6.887 8.049 1.00 89.12 94 LEU A CA 1
ATOM 682 C C . LEU A 1 94 ? -0.887 -8.051 8.809 1.00 89.12 94 LEU A C 1
ATOM 684 O O . LEU A 1 94 ? -1.314 -9.197 8.662 1.00 89.12 94 LEU A O 1
ATOM 688 N N . LYS A 1 95 ? 0.134 -7.774 9.625 1.00 88.12 95 LYS A N 1
ATOM 689 C CA . LYS A 1 95 ? 0.796 -8.760 10.487 1.00 88.12 95 LYS A CA 1
ATOM 690 C C . LYS A 1 95 ? -0.130 -9.253 11.600 1.00 88.12 95 LYS A C 1
ATOM 692 O O . LYS A 1 95 ? -0.123 -10.441 11.897 1.00 88.12 95 LYS A O 1
ATOM 697 N N . SER A 1 96 ? -0.991 -8.384 12.131 1.00 86.12 96 SER A N 1
ATOM 698 C CA . SER A 1 96 ? -2.087 -8.761 13.041 1.00 86.12 96 SER A CA 1
ATOM 699 C C . SER A 1 96 ? -3.207 -9.576 12.369 1.00 86.12 96 SER A C 1
ATOM 701 O O . SER A 1 96 ? -4.184 -9.927 13.025 1.00 86.12 96 SER A O 1
ATOM 703 N N . GLY A 1 97 ? -3.113 -9.860 11.065 1.00 85.12 97 GLY A N 1
ATOM 704 C CA . GLY A 1 97 ? -4.135 -10.593 10.316 1.00 85.12 97 GLY A CA 1
ATOM 705 C C . GLY A 1 97 ? -5.334 -9.740 9.892 1.00 85.12 97 GLY A C 1
ATOM 706 O O . GLY A 1 97 ? -6.320 -10.279 9.389 1.00 85.12 97 GLY A O 1
ATOM 707 N N . LYS A 1 98 ? -5.272 -8.412 10.063 1.00 88.56 98 LYS A N 1
ATOM 708 C CA . LYS A 1 98 ? -6.318 -7.496 9.593 1.00 88.56 98 LYS A CA 1
ATOM 709 C C . LYS A 1 98 ? -6.189 -7.282 8.088 1.00 88.56 98 LYS A C 1
ATOM 711 O O . LYS A 1 98 ? -5.094 -7.254 7.529 1.00 88.56 98 LYS A O 1
ATOM 716 N N . SER A 1 99 ? -7.321 -7.077 7.421 1.00 87.88 99 SER A N 1
ATOM 717 C CA . SER A 1 99 ? -7.321 -6.633 6.023 1.00 87.88 99 SER A CA 1
ATOM 718 C C . SER A 1 99 ? -6.825 -5.189 5.910 1.00 87.88 99 SER A C 1
ATOM 720 O O . SER A 1 99 ? -7.015 -4.409 6.838 1.00 87.88 99 SER A O 1
ATOM 722 N N . ILE A 1 100 ? -6.291 -4.793 4.748 1.00 87.38 100 ILE A N 1
ATOM 723 C CA . ILE A 1 100 ? -5.852 -3.409 4.471 1.00 87.38 100 ILE A CA 1
ATOM 724 C C . ILE A 1 100 ? -6.910 -2.384 4.900 1.00 87.38 100 ILE A C 1
ATOM 726 O O . ILE A 1 100 ? -6.599 -1.480 5.667 1.00 87.38 100 ILE A O 1
ATOM 730 N N . GLY A 1 101 ? -8.167 -2.553 4.477 1.00 89.25 101 GLY A N 1
ATOM 731 C CA . GLY A 1 101 ? -9.254 -1.655 4.872 1.00 89.25 101 GLY A CA 1
ATOM 732 C C . GLY A 1 101 ? -9.473 -1.576 6.389 1.00 89.25 101 GLY A C 1
ATOM 733 O O . GLY A 1 101 ? -9.609 -0.479 6.915 1.00 89.25 101 GLY A O 1
ATOM 734 N N . GLN A 1 102 ? -9.432 -2.707 7.103 1.00 90.75 102 GLN A N 1
ATOM 735 C CA . GLN A 1 102 ? -9.574 -2.732 8.567 1.00 90.75 102 GLN A CA 1
ATOM 736 C C . GLN A 1 102 ? -8.387 -2.068 9.267 1.00 90.75 102 GLN A C 1
ATOM 738 O O . GLN A 1 102 ? -8.568 -1.390 10.275 1.00 90.75 102 GLN A O 1
ATOM 743 N N . THR A 1 103 ? -7.179 -2.248 8.733 1.00 91.62 103 THR A N 1
ATOM 744 C CA . THR A 1 103 ? -5.985 -1.563 9.221 1.00 91.62 103 THR A CA 1
ATOM 745 C C . THR A 1 103 ? -6.127 -0.058 9.041 1.00 91.62 103 THR A C 1
ATOM 747 O O . THR A 1 103 ? -5.984 0.673 10.011 1.00 91.62 103 THR A O 1
ATOM 750 N N . LEU A 1 104 ? -6.502 0.408 7.847 1.00 90.31 104 LEU A N 1
ATOM 751 C CA . LEU A 1 104 ? -6.741 1.830 7.579 1.00 90.31 104 LEU A CA 1
ATOM 752 C C . LEU A 1 104 ? -7.827 2.412 8.494 1.00 90.31 104 LEU A C 1
ATOM 754 O O . LEU A 1 104 ? -7.657 3.511 9.013 1.00 90.31 104 LEU A O 1
ATOM 758 N N . GLN A 1 105 ? -8.905 1.665 8.746 1.00 92.25 105 GLN A N 1
ATOM 759 C CA . GLN A 1 105 ? -9.947 2.076 9.690 1.00 92.25 105 GLN A CA 1
ATOM 760 C C . GLN A 1 105 ? -9.425 2.200 11.123 1.00 92.25 105 GLN A C 1
ATOM 762 O O . GLN A 1 105 ? -9.730 3.171 11.807 1.00 92.25 105 GLN A O 1
ATOM 767 N N . GLY A 1 106 ? -8.600 1.248 11.567 1.00 89.12 106 GLY A N 1
ATOM 768 C CA . GLY A 1 106 ? -7.946 1.307 12.875 1.00 89.12 106 GLY A CA 1
ATOM 769 C C . GLY A 1 106 ? -6.946 2.459 13.013 1.00 89.12 106 GLY A C 1
ATOM 770 O O . GLY A 1 106 ? -6.679 2.890 14.128 1.00 89.12 106 GLY A O 1
ATOM 771 N N . LEU A 1 107 ? -6.426 2.970 11.894 1.00 88.31 107 LEU A N 1
ATOM 772 C CA . LEU A 1 107 ? -5.541 4.137 11.840 1.00 88.31 107 LEU A CA 1
ATOM 773 C C . LEU A 1 107 ? -6.299 5.469 11.723 1.00 88.31 107 LEU A C 1
ATOM 775 O O . LEU A 1 107 ? -5.664 6.518 11.670 1.00 88.31 107 LEU A O 1
ATOM 779 N N . GLY A 1 108 ? -7.636 5.438 11.692 1.00 87.06 108 GLY A N 1
ATOM 780 C CA . GLY A 1 108 ? -8.481 6.632 11.693 1.00 87.06 108 GLY A CA 1
ATOM 781 C C . GLY A 1 108 ? -9.153 6.973 10.361 1.00 87.06 108 GLY A C 1
ATOM 782 O O . GLY A 1 108 ? -9.871 7.969 10.309 1.00 87.06 108 GLY A O 1
ATOM 783 N N . LEU A 1 109 ? -8.998 6.173 9.291 1.00 88.88 109 LEU A N 1
ATOM 784 C CA . LEU A 1 109 ? -9.812 6.379 8.081 1.00 88.88 109 LEU A CA 1
ATOM 785 C C . LEU A 1 109 ? -11.254 5.925 8.289 1.00 88.88 109 LEU A C 1
ATOM 787 O O . LEU A 1 109 ? -11.532 4.873 8.865 1.00 88.88 109 LEU A O 1
ATOM 791 N N . SER A 1 110 ? -12.188 6.645 7.675 1.00 90.12 110 SER A N 1
ATOM 792 C CA . SER A 1 110 ? -13.541 6.122 7.515 1.00 90.12 110 SER A CA 1
ATOM 793 C C . SER A 1 110 ? -13.539 4.871 6.631 1.00 90.12 110 SER A C 1
ATOM 795 O O . SER A 1 110 ? -12.703 4.705 5.740 1.00 90.12 110 SER A O 1
ATOM 797 N N . ALA A 1 111 ? -14.521 3.987 6.823 1.00 88.56 111 ALA A N 1
ATOM 798 C CA . ALA A 1 111 ? -14.686 2.785 6.003 1.00 88.56 111 ALA A CA 1
ATOM 799 C C . ALA A 1 111 ? -14.783 3.110 4.501 1.00 88.56 111 ALA A C 1
ATOM 801 O O . ALA A 1 111 ? -14.278 2.361 3.662 1.00 88.56 111 ALA A O 1
ATOM 802 N N . ALA A 1 112 ? -15.442 4.224 4.166 1.00 89.44 112 ALA A N 1
ATOM 803 C CA . ALA A 1 112 ? -15.599 4.689 2.793 1.00 89.44 112 ALA A CA 1
ATOM 804 C C . ALA A 1 112 ? -14.251 5.094 2.184 1.00 89.44 112 ALA A C 1
ATOM 806 O O . ALA A 1 112 ? -13.891 4.593 1.115 1.00 89.44 112 ALA A O 1
ATOM 807 N N . ASP A 1 113 ? -13.481 5.911 2.904 1.00 88.62 113 ASP A N 1
ATOM 808 C CA . ASP A 1 113 ? -12.154 6.350 2.477 1.00 88.62 113 ASP A CA 1
ATOM 809 C C . ASP A 1 113 ? -11.184 5.178 2.392 1.00 88.62 113 ASP A C 1
ATOM 811 O O . ASP A 1 113 ? -10.464 5.053 1.408 1.00 88.62 113 ASP A O 1
ATOM 815 N N . ALA A 1 114 ? -11.200 4.264 3.367 1.00 89.88 114 ALA A N 1
ATOM 816 C CA . ALA A 1 114 ? -10.325 3.097 3.376 1.00 89.88 114 ALA A CA 1
ATOM 817 C C . ALA A 1 114 ? -10.575 2.213 2.146 1.00 89.88 114 ALA A C 1
ATOM 819 O O . ALA A 1 114 ? -9.639 1.777 1.475 1.00 89.88 114 ALA A O 1
ATOM 820 N N . ARG A 1 115 ? -11.851 1.994 1.798 1.00 89.44 115 ARG A N 1
ATOM 821 C CA . ARG A 1 115 ? -12.241 1.272 0.578 1.00 89.44 115 ARG A CA 1
ATOM 822 C C . ARG A 1 115 ? -11.832 2.025 -0.681 1.00 89.44 115 ARG A C 1
ATOM 824 O O . ARG A 1 115 ? -11.376 1.400 -1.635 1.00 89.44 115 ARG A O 1
ATOM 831 N N . GLN A 1 116 ? -12.014 3.342 -0.715 1.00 89.38 116 GLN A N 1
ATOM 832 C CA . GLN A 1 116 ? -11.632 4.161 -1.862 1.00 89.38 116 GLN A CA 1
ATOM 833 C C . GLN A 1 116 ? -10.120 4.147 -2.078 1.00 89.38 116 GLN A C 1
ATOM 835 O O . GLN A 1 116 ? -9.677 3.891 -3.193 1.00 89.38 116 GLN A O 1
ATOM 840 N N . ALA A 1 117 ? -9.348 4.338 -1.013 1.00 88.38 117 ALA A N 1
ATOM 841 C CA . ALA A 1 117 ? -7.900 4.296 -1.036 1.00 88.38 117 ALA A CA 1
ATOM 842 C C . ALA A 1 117 ? -7.402 2.910 -1.462 1.00 88.38 117 ALA A C 1
ATOM 844 O O . ALA A 1 117 ? -6.539 2.815 -2.328 1.00 88.38 117 ALA A O 1
ATOM 845 N N . GLN A 1 118 ? -7.987 1.827 -0.933 1.00 87.31 118 GLN A N 1
ATOM 846 C CA . GLN A 1 118 ? -7.625 0.466 -1.337 1.00 87.31 118 GLN A CA 1
ATOM 847 C C . GLN A 1 118 ? -7.898 0.229 -2.827 1.00 87.31 118 GLN A C 1
ATOM 849 O O . GLN A 1 118 ? -7.040 -0.300 -3.526 1.00 87.31 118 GLN A O 1
ATOM 854 N N . ARG A 1 119 ? -9.071 0.637 -3.332 1.00 88.25 119 ARG A N 1
ATOM 855 C CA . ARG A 1 119 ? -9.391 0.545 -4.767 1.00 88.25 119 ARG A CA 1
ATOM 856 C C . ARG A 1 119 ? -8.439 1.377 -5.615 1.00 88.25 119 ARG A C 1
ATOM 858 O O . ARG A 1 119 ? -8.075 0.951 -6.703 1.00 88.25 119 ARG A O 1
ATOM 865 N N . GLN A 1 120 ? -8.064 2.558 -5.136 1.00 87.44 120 GLN A N 1
ATOM 866 C CA . GLN A 1 120 ? -7.129 3.424 -5.836 1.00 87.44 120 GLN A CA 1
ATOM 867 C C . GLN A 1 120 ? -5.749 2.773 -5.920 1.00 87.44 120 GLN A C 1
ATOM 869 O O . GLN A 1 120 ? -5.232 2.623 -7.017 1.00 87.44 120 GLN A O 1
ATOM 874 N N . ALA A 1 121 ? -5.222 2.277 -4.801 1.00 86.38 121 ALA A N 1
ATOM 875 C CA . ALA A 1 121 ? -3.948 1.570 -4.760 1.00 86.38 121 ALA A CA 1
ATOM 876 C C . ALA A 1 121 ? -3.939 0.291 -5.616 1.00 86.38 121 ALA A C 1
ATOM 878 O O . ALA A 1 121 ? -2.939 0.013 -6.269 1.00 86.38 121 ALA A O 1
ATOM 879 N N . ASP A 1 122 ? -5.040 -0.467 -5.651 1.00 84.50 122 ASP A N 1
ATOM 880 C CA . ASP A 1 122 ? -5.182 -1.652 -6.510 1.00 84.50 122 ASP A CA 1
ATOM 881 C C . ASP A 1 122 ? -5.161 -1.285 -8.000 1.00 84.50 122 ASP A C 1
ATOM 883 O O . ASP A 1 122 ? -4.404 -1.871 -8.773 1.00 84.50 122 ASP A O 1
ATOM 887 N N . ARG A 1 123 ? -5.927 -0.259 -8.398 1.00 86.19 123 ARG A N 1
ATOM 888 C CA . ARG A 1 123 ? -5.893 0.267 -9.770 1.00 86.19 123 ARG A CA 1
ATOM 889 C C . ARG A 1 123 ? -4.507 0.771 -10.135 1.00 86.19 123 ARG A C 1
ATOM 891 O O . ARG A 1 123 ? -3.986 0.395 -11.179 1.00 86.19 123 ARG A O 1
ATOM 898 N N . ASP A 1 124 ? -3.896 1.548 -9.249 1.00 82.50 124 ASP A N 1
ATOM 899 C CA . ASP A 1 124 ? -2.579 2.125 -9.465 1.00 82.50 124 ASP A CA 1
ATOM 900 C C . ASP A 1 124 ? -1.497 1.058 -9.616 1.00 82.50 124 ASP A C 1
ATOM 902 O O . ASP A 1 124 ? -0.615 1.217 -10.461 1.00 82.50 124 ASP A O 1
ATOM 906 N N . ALA A 1 125 ? -1.579 -0.013 -8.823 1.00 78.25 125 ALA A N 1
ATOM 907 C CA . ALA A 1 125 ? -0.709 -1.172 -8.932 1.00 78.25 125 ALA A CA 1
ATOM 908 C C . ALA A 1 125 ? -0.933 -1.910 -10.254 1.00 78.25 125 ALA A C 1
ATOM 910 O O . ALA A 1 125 ? 0.018 -2.174 -10.982 1.00 78.25 125 ALA A O 1
ATOM 911 N N . LYS A 1 126 ? -2.190 -2.172 -10.616 1.00 81.50 126 LYS A N 1
ATOM 912 C CA . LYS A 1 126 ? -2.536 -2.875 -11.853 1.00 81.50 126 LYS A CA 1
ATOM 913 C C . LYS A 1 126 ? -2.125 -2.099 -13.105 1.00 81.50 126 LYS A C 1
ATOM 915 O O . LYS A 1 126 ? -1.697 -2.700 -14.087 1.00 81.50 126 LYS A O 1
ATOM 920 N N . GLU A 1 127 ? -2.251 -0.775 -13.087 1.00 82.00 127 GLU A N 1
ATOM 921 C CA . GLU A 1 127 ? -1.746 0.090 -14.154 1.00 82.00 127 GLU A CA 1
ATOM 922 C C . GLU A 1 127 ? -0.222 0.073 -14.222 1.00 82.00 127 GLU A C 1
ATOM 924 O O . GLU A 1 127 ? 0.327 -0.049 -15.312 1.00 82.00 127 GLU A O 1
ATOM 929 N N . ALA A 1 128 ? 0.463 0.133 -13.079 1.00 74.25 128 ALA A N 1
ATOM 930 C CA . ALA A 1 128 ? 1.918 0.060 -13.037 1.00 74.25 128 ALA A CA 1
ATOM 931 C C . ALA A 1 128 ? 2.446 -1.291 -13.554 1.00 74.25 128 ALA A C 1
ATOM 933 O O . ALA A 1 128 ? 3.420 -1.319 -14.299 1.00 74.25 128 ALA A O 1
ATOM 934 N N . GLU A 1 129 ? 1.775 -2.400 -13.226 1.00 72.88 129 GLU A N 1
ATOM 935 C CA . GLU A 1 129 ? 2.101 -3.720 -13.777 1.00 72.88 129 GLU A CA 1
ATOM 936 C C . GLU A 1 129 ? 1.856 -3.788 -15.290 1.00 72.88 129 GLU A C 1
ATOM 938 O O . GLU A 1 129 ? 2.687 -4.323 -16.020 1.00 72.88 129 GLU A O 1
ATOM 943 N N . LYS A 1 130 ? 0.754 -3.206 -15.784 1.00 74.38 130 LYS A N 1
ATOM 944 C CA . LYS A 1 130 ? 0.476 -3.137 -17.228 1.00 74.38 130 LYS A CA 1
ATOM 945 C C . LYS A 1 130 ? 1.490 -2.291 -17.993 1.00 74.38 130 LYS A C 1
ATOM 947 O O . LYS A 1 130 ? 1.818 -2.644 -19.114 1.00 74.38 130 LYS A O 1
ATOM 952 N N . GLN A 1 131 ? 1.952 -1.181 -17.421 1.00 66.88 131 GLN A N 1
ATOM 953 C CA . GLN A 1 131 ? 2.944 -0.303 -18.056 1.00 66.88 131 GLN A CA 1
ATOM 954 C C . GLN A 1 131 ? 4.355 -0.906 -18.067 1.00 66.88 131 GLN A C 1
ATOM 956 O O . GLN A 1 131 ? 5.192 -0.477 -18.854 1.00 66.88 131 GLN A O 1
ATOM 961 N N . ALA A 1 132 ? 4.621 -1.882 -17.195 1.00 62.38 132 ALA A N 1
ATOM 962 C CA . ALA A 1 132 ? 5.870 -2.637 -17.176 1.00 62.38 132 ALA A CA 1
ATOM 963 C C . ALA A 1 132 ? 5.824 -3.942 -17.989 1.00 62.38 132 ALA A C 1
ATOM 965 O O . ALA A 1 132 ? 6.842 -4.628 -18.047 1.00 62.38 132 ALA A O 1
ATOM 966 N N . SER A 1 133 ? 4.666 -4.291 -18.568 1.00 53.78 133 SER A N 1
ATOM 967 C CA . SER A 1 133 ? 4.472 -5.492 -19.397 1.00 53.78 133 SER A CA 1
ATOM 968 C C . SER A 1 133 ? 4.844 -5.270 -20.859 1.00 53.78 133 SER A C 1
ATOM 970 O O . SER A 1 133 ? 4.651 -4.137 -21.351 1.00 53.78 133 SER A O 1
#

Sequence (133 aa):
MYSAAVAQKPAQTPRSHRAGNPSAMAPTAKAHDSFKGIAAKLGMSPADLESAYLAAKQANPNLKRGQFVAANMLARNLSEKNPSITTQAILDGLKSGKSIGQTLQGLGLSAADARQAQRQADRDAKEAEKQAS

Secondary structure (DSSP, 8-state):
----------------------------HHHHHHHHHHHHHHTS-HHHHHHHHHHHHHH-TT--HHHHHHHHHHHHHHHTT-TT--HHHHHHHHHTT--HHHHHHHTT--HHHHHHHHHHHHHHHHHHHHHT-